Protein AF-A0AAU2HPK7-F1 (afdb_monomer_lite)

Sequence (130 aa):
MTAVTDKDRSPSVDAADPEALPIDVEAISDVVTKALAITLSMPDRQEIDLTATQLRGALNLFVTEELGFDEDPVVRQMYRDAYRLTELNARPTAETPQFVAFEYTRELGRLTRRFVSLYRERHPEGTNDG

Foldseek 3Di:
DDDDDDDDDDPDPDDPPPPPDPPPLVVLVVLLCVLQDDDPDQDDLVVLVVSLVSLLVLLVVLLVDPLPCVNDVVSVVLNVLSCCLNDPVNADDPPRDSVVSSVSSNSSSVSSVVSSVSVCVVVVPPPPPD

Secondary structure (DSSP, 8-state):
-----------------TT-PPP-HHHHHHHHHHHH---SSPPPHHHHHHHHHHHHHHHHHHHHS-S-TTT-HHHHHHHHHHHHHHSGGGS--TTS-HHHHHHHHHHHHHHHHHHHHHHHHHS-------

pLDDT: mean 84.07, std 19.62, range [37.06, 98.69]

Radius of gyration: 20.06 Å; chains: 1; bounding box: 36×58×70 Å

Structure (mmCIF, N/CA/C/O backbone):
data_AF-A0AAU2HPK7-F1
#
_entry.id   AF-A0AAU2HPK7-F1
#
loop_
_atom_site.group_PDB
_atom_site.id
_atom_site.type_symbol
_atom_site.label_atom_id
_atom_site.label_alt_id
_atom_site.label_comp_id
_atom_site.label_asym_id
_atom_site.label_entity_id
_atom_site.label_seq_id
_atom_site.pdbx_PDB_ins_code
_atom_site.Cartn_x
_atom_site.Cartn_y
_atom_site.Cartn_z
_atom_site.occupancy
_atom_site.B_iso_or_equiv
_atom_site.auth_seq_id
_atom_site.auth_comp_id
_atom_site.auth_asym_id
_atom_site.auth_atom_id
_atom_site.pdbx_PDB_model_num
ATOM 1 N N . MET A 1 1 ? -0.461 -36.465 -52.470 1.00 38.59 1 MET A N 1
ATOM 2 C CA . MET A 1 1 ? 1.000 -36.482 -52.262 1.00 38.59 1 MET A CA 1
ATOM 3 C C . MET A 1 1 ? 1.485 -35.056 -52.512 1.00 38.59 1 MET A C 1
ATOM 5 O O . MET A 1 1 ? 1.267 -34.591 -53.622 1.00 38.59 1 MET A O 1
ATOM 9 N N . THR A 1 2 ? 2.043 -34.401 -51.474 1.00 37.06 2 THR A N 1
ATOM 10 C CA . THR A 1 2 ? 2.737 -33.076 -51.469 1.00 37.06 2 THR A CA 1
ATOM 11 C C . THR A 1 2 ? 1.813 -31.841 -51.655 1.00 37.06 2 THR A C 1
ATOM 13 O O . THR A 1 2 ? 0.952 -31.872 -52.518 1.00 37.06 2 THR A O 1
ATOM 16 N N . ALA A 1 3 ? 1.862 -30.731 -50.901 1.00 38.38 3 ALA A N 1
ATOM 17 C CA . ALA A 1 3 ? 2.840 -30.195 -49.951 1.00 38.38 3 ALA A CA 1
ATOM 18 C C . ALA A 1 3 ? 2.176 -29.322 -48.855 1.00 38.38 3 ALA A C 1
ATOM 20 O O . ALA A 1 3 ? 1.045 -28.867 -48.987 1.00 38.38 3 ALA A O 1
ATOM 21 N N . VAL A 1 4 ? 2.960 -29.103 -47.802 1.00 47.44 4 VAL A N 1
ATOM 22 C CA . VAL A 1 4 ? 2.766 -28.301 -46.587 1.00 47.44 4 VAL A CA 1
ATOM 23 C C . VAL A 1 4 ? 2.583 -26.808 -46.895 1.00 47.44 4 VAL A C 1
ATOM 25 O O . VAL A 1 4 ? 3.258 -26.275 -47.774 1.00 47.44 4 VAL A O 1
ATOM 28 N N . THR A 1 5 ? 1.775 -26.092 -46.107 1.00 42.66 5 THR A N 1
ATOM 29 C CA . THR A 1 5 ? 2.105 -24.697 -45.775 1.00 42.66 5 THR A CA 1
ATOM 30 C C . THR A 1 5 ? 1.741 -24.391 -44.328 1.00 42.66 5 THR A C 1
ATOM 32 O O . THR A 1 5 ? 0.582 -24.352 -43.929 1.00 42.66 5 THR A O 1
ATOM 35 N N . ASP A 1 6 ? 2.818 -24.238 -43.574 1.00 46.94 6 ASP A N 1
ATOM 36 C CA . ASP A 1 6 ? 2.968 -23.635 -42.265 1.00 46.94 6 ASP A CA 1
ATOM 37 C C . ASP A 1 6 ? 2.402 -22.206 -42.253 1.00 46.94 6 ASP A C 1
ATOM 39 O O . ASP A 1 6 ? 2.700 -21.429 -43.163 1.00 46.94 6 ASP A O 1
ATOM 43 N N . LYS A 1 7 ? 1.603 -21.863 -41.237 1.00 45.75 7 LYS A N 1
ATOM 44 C CA . LYS A 1 7 ? 1.775 -20.595 -40.522 1.00 45.75 7 LYS A CA 1
ATOM 45 C C . LYS A 1 7 ? 1.043 -20.647 -39.192 1.00 45.75 7 LYS A C 1
ATOM 47 O O . LYS A 1 7 ? -0.096 -20.204 -39.050 1.00 45.75 7 LYS A O 1
ATOM 52 N N . ASP A 1 8 ? 1.762 -21.193 -38.227 1.00 47.19 8 ASP A N 1
ATOM 53 C CA . ASP A 1 8 ? 1.643 -20.805 -36.835 1.00 47.19 8 ASP A CA 1
ATOM 54 C C . ASP A 1 8 ? 1.706 -19.266 -36.748 1.00 47.19 8 ASP A C 1
ATOM 56 O O . ASP A 1 8 ? 2.666 -18.624 -37.188 1.00 47.19 8 ASP A O 1
ATOM 60 N N . ARG A 1 9 ? 0.626 -18.645 -36.276 1.00 41.56 9 ARG A N 1
ATOM 61 C CA . ARG A 1 9 ? 0.640 -17.249 -35.835 1.00 41.56 9 ARG A CA 1
ATOM 62 C C . ARG A 1 9 ? -0.358 -17.101 -34.704 1.00 41.56 9 ARG A C 1
ATOM 64 O O . ARG A 1 9 ? -1.449 -16.561 -34.872 1.00 41.56 9 ARG A O 1
ATOM 71 N N . SER A 1 10 ? 0.056 -17.598 -33.545 1.00 45.06 10 SER A N 1
ATOM 72 C CA . SER A 1 10 ? -0.379 -17.062 -32.258 1.00 45.06 10 SER A CA 1
ATOM 73 C C . SER A 1 10 ? -0.443 -15.526 -32.345 1.00 45.06 10 SER A C 1
ATOM 75 O O . SER A 1 10 ? 0.519 -14.920 -32.835 1.00 45.06 10 SER A O 1
ATOM 77 N N . PRO A 1 11 ? -1.547 -14.865 -31.954 1.00 46.34 11 PRO A N 1
ATOM 78 C CA . PRO A 1 11 ? -1.542 -13.416 -31.849 1.00 46.34 11 PRO A CA 1
ATOM 79 C C . PRO A 1 11 ? -0.555 -13.040 -30.743 1.00 46.34 11 PRO A C 1
ATOM 81 O O . PRO A 1 11 ? -0.729 -13.422 -29.589 1.00 46.34 11 PRO A O 1
ATOM 84 N N . SER A 1 12 ? 0.514 -12.350 -31.137 1.00 43.28 12 SER A N 1
ATOM 85 C CA . SER A 1 12 ? 1.491 -11.733 -30.249 1.00 43.28 12 SER A CA 1
ATOM 86 C C . SER A 1 12 ? 0.756 -10.875 -29.221 1.00 43.28 12 SER A C 1
ATOM 88 O O . SER A 1 12 ? 0.166 -9.853 -29.570 1.00 43.28 12 SER A O 1
ATOM 90 N N . VAL A 1 13 ? 0.763 -11.323 -27.968 1.00 52.62 13 VAL A N 1
ATOM 91 C CA . VAL A 1 13 ? 0.403 -10.511 -26.807 1.00 52.62 13 VAL A CA 1
ATOM 92 C C . VAL A 1 13 ? 1.630 -9.661 -26.514 1.00 52.62 13 VAL A C 1
ATOM 94 O O . VAL A 1 13 ? 2.454 -10.049 -25.705 1.00 52.62 13 VAL A O 1
ATOM 97 N N . ASP A 1 14 ? 1.830 -8.604 -27.297 1.00 50.97 14 ASP A N 1
ATOM 98 C CA . ASP A 1 14 ? 2.914 -7.645 -27.054 1.00 50.97 14 ASP A CA 1
ATOM 99 C C . ASP A 1 14 ? 2.656 -6.340 -27.812 1.00 50.97 14 ASP A C 1
ATOM 101 O O . ASP A 1 14 ? 3.395 -5.898 -28.691 1.00 50.97 14 ASP A O 1
ATOM 105 N N . ALA A 1 15 ? 1.513 -5.739 -27.509 1.00 47.62 15 ALA A N 1
ATOM 106 C CA . ALA A 1 15 ? 1.340 -4.315 -27.708 1.00 47.62 15 ALA A CA 1
ATOM 107 C C . ALA A 1 15 ? 1.055 -3.747 -26.324 1.00 47.62 15 ALA A C 1
ATOM 109 O O . ALA A 1 15 ?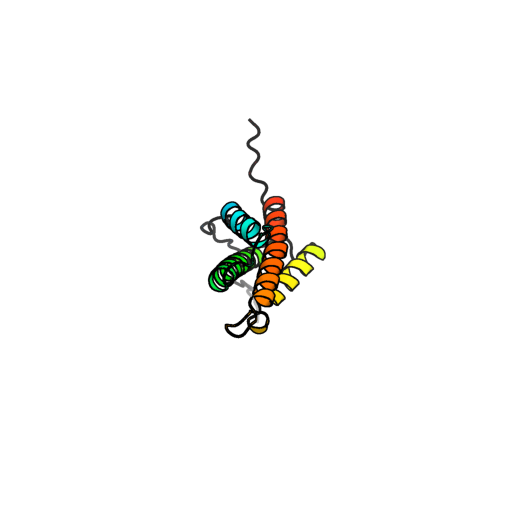 -0.087 -3.778 -25.868 1.00 47.62 15 ALA A O 1
ATOM 110 N N . ALA A 1 16 ? 2.111 -3.294 -25.645 1.00 56.38 16 ALA A N 1
ATOM 111 C CA . ALA A 1 16 ? 1.962 -2.325 -24.572 1.00 56.38 16 ALA A CA 1
ATOM 112 C C . ALA A 1 16 ? 1.040 -1.219 -25.098 1.00 56.38 16 ALA A C 1
ATOM 114 O O . ALA A 1 16 ? 1.312 -0.643 -26.155 1.00 56.38 16 ALA A O 1
ATOM 115 N N . ASP A 1 17 ? -0.091 -1.022 -24.424 1.00 50.69 17 ASP A N 1
ATOM 116 C CA . ASP A 1 17 ? -1.100 -0.049 -24.816 1.00 50.69 17 ASP A CA 1
ATOM 117 C C . ASP A 1 17 ? -0.468 1.351 -24.748 1.00 50.69 17 ASP A C 1
ATOM 119 O O . ASP A 1 17 ? -0.149 1.816 -23.650 1.00 50.69 17 ASP A O 1
ATOM 123 N N . PRO A 1 18 ? -0.240 2.031 -25.887 1.00 47.62 18 PRO A N 1
ATOM 124 C CA . PRO A 1 18 ? 0.403 3.341 -25.900 1.00 47.62 18 PRO A CA 1
ATOM 125 C C . PRO A 1 18 ? -0.463 4.433 -25.246 1.00 47.62 18 PRO A C 1
ATOM 127 O O . PRO A 1 18 ? 0.001 5.565 -25.116 1.00 47.62 18 PRO A O 1
ATOM 130 N N . GLU A 1 19 ? -1.702 4.117 -24.844 1.00 48.88 19 GLU A N 1
ATOM 131 C CA . GLU A 1 19 ? -2.606 5.009 -24.1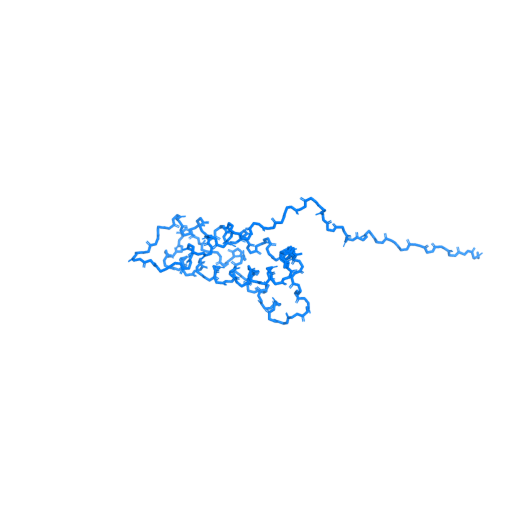11 1.00 48.88 19 GLU A CA 1
ATOM 132 C C . GLU A 1 19 ? -2.641 4.758 -22.593 1.00 48.88 19 GLU A C 1
ATOM 134 O O . GLU A 1 19 ? -3.313 5.504 -21.872 1.00 48.88 19 GLU A O 1
ATOM 139 N N . ALA A 1 20 ? -1.916 3.760 -22.070 1.00 60.50 20 ALA A N 1
ATOM 140 C CA . ALA A 1 20 ? -1.805 3.566 -20.628 1.00 60.50 20 ALA A CA 1
ATOM 141 C C . ALA A 1 20 ? -1.066 4.763 -20.009 1.00 60.50 20 ALA A C 1
ATOM 143 O O . ALA A 1 20 ? 0.141 4.941 -20.182 1.00 60.50 20 ALA A O 1
ATOM 144 N N . LEU A 1 21 ? -1.813 5.625 -19.311 1.00 64.88 21 LEU A N 1
ATOM 145 C CA . LEU A 1 21 ? -1.232 6.752 -18.589 1.00 64.88 21 LEU A CA 1
ATOM 146 C C . LEU A 1 21 ? -0.192 6.227 -17.589 1.00 64.88 21 LEU A C 1
ATOM 148 O O . LEU A 1 21 ? -0.477 5.251 -16.889 1.00 64.88 21 LEU A O 1
ATOM 152 N N . PRO A 1 22 ? 0.983 6.875 -17.487 1.00 80.94 22 PRO A N 1
ATOM 153 C CA . PRO A 1 22 ? 2.000 6.462 -16.535 1.00 80.94 22 PRO A CA 1
ATOM 154 C C . PRO A 1 22 ? 1.429 6.491 -15.117 1.00 80.94 22 PRO A C 1
ATOM 156 O O . PRO A 1 22 ? 0.622 7.361 -14.773 1.00 80.94 22 PRO A O 1
ATOM 159 N N . ILE A 1 23 ? 1.861 5.540 -14.288 1.00 88.81 23 ILE A N 1
ATOM 160 C CA . ILE A 1 23 ? 1.468 5.476 -12.881 1.00 88.81 23 ILE A CA 1
ATOM 161 C C . ILE A 1 23 ? 1.808 6.813 -12.202 1.00 88.81 23 ILE A C 1
ATOM 163 O O . ILE A 1 23 ? 2.946 7.277 -12.270 1.00 88.81 23 ILE A O 1
ATOM 167 N N . ASP A 1 24 ? 0.836 7.417 -11.513 1.00 93.94 24 ASP A N 1
ATOM 168 C CA . ASP A 1 24 ? 1.041 8.645 -10.734 1.00 93.94 24 ASP A CA 1
ATOM 169 C C . ASP A 1 24 ? 1.825 8.339 -9.446 1.00 93.94 24 ASP A C 1
ATOM 171 O O . ASP A 1 24 ? 1.274 8.073 -8.371 1.00 93.94 24 ASP A O 1
ATOM 175 N N . VAL A 1 25 ? 3.151 8.316 -9.581 1.00 94.06 25 VAL A N 1
ATOM 176 C CA . VAL A 1 25 ? 4.080 7.963 -8.502 1.00 94.06 25 VAL A CA 1
ATOM 177 C C . VAL A 1 25 ? 4.059 8.989 -7.368 1.00 94.06 25 VAL A C 1
ATOM 179 O O . VAL A 1 25 ? 4.269 8.607 -6.213 1.00 94.06 25 VAL A O 1
ATOM 182 N N . GLU A 1 26 ? 3.790 10.264 -7.655 1.00 94.75 26 GLU A N 1
ATOM 183 C CA . GLU A 1 26 ? 3.729 11.315 -6.634 1.00 94.75 26 GLU A CA 1
ATOM 184 C C . GLU A 1 26 ? 2.492 11.139 -5.753 1.00 94.75 26 GLU A C 1
ATOM 186 O O . GLU A 1 26 ? 2.624 11.035 -4.531 1.00 94.75 26 GLU A O 1
ATOM 191 N N . ALA A 1 27 ? 1.310 10.951 -6.348 1.00 96.31 27 ALA A N 1
ATOM 192 C CA . ALA A 1 27 ? 0.097 10.683 -5.579 1.00 96.31 27 ALA A CA 1
ATOM 193 C C . ALA A 1 27 ? 0.220 9.402 -4.734 1.00 96.31 27 ALA A C 1
ATOM 195 O O . ALA A 1 27 ? -0.204 9.359 -3.575 1.00 96.31 27 ALA A O 1
ATOM 196 N N . ILE A 1 28 ? 0.843 8.349 -5.274 1.00 97.88 28 ILE A N 1
ATOM 197 C CA . ILE A 1 28 ? 1.113 7.121 -4.513 1.00 97.88 28 ILE A CA 1
ATOM 198 C C . ILE A 1 28 ? 2.105 7.387 -3.370 1.00 97.88 28 ILE A C 1
ATOM 200 O O . ILE A 1 28 ? 1.919 6.877 -2.261 1.00 97.88 28 ILE A O 1
ATOM 204 N N . SER A 1 29 ? 3.143 8.191 -3.610 1.00 97.88 29 SER A N 1
ATOM 205 C CA . SER A 1 29 ? 4.138 8.565 -2.597 1.00 97.88 29 SER A CA 1
ATOM 206 C C . SER A 1 29 ? 3.517 9.347 -1.438 1.00 97.88 29 SER A C 1
ATOM 208 O O . SER A 1 29 ? 3.892 9.120 -0.281 1.00 97.88 29 SER A O 1
ATOM 210 N N . ASP A 1 30 ? 2.522 10.190 -1.706 1.00 98.38 30 ASP A N 1
ATOM 211 C CA . ASP A 1 30 ? 1.758 10.896 -0.674 1.00 98.38 30 ASP A CA 1
ATOM 212 C C . ASP A 1 30 ? 0.967 9.926 0.213 1.00 98.38 30 ASP A C 1
ATOM 214 O O . ASP A 1 30 ? 1.028 10.002 1.446 1.00 98.38 30 ASP A O 1
ATOM 218 N N . VAL A 1 31 ? 0.285 8.944 -0.388 1.00 98.31 31 VAL A N 1
ATOM 219 C CA . VAL A 1 31 ? -0.442 7.903 0.360 1.00 98.31 31 VAL A CA 1
ATOM 220 C C . VAL A 1 31 ? 0.522 7.052 1.196 1.00 98.31 31 VAL A C 1
ATOM 222 O O . VAL A 1 31 ? 0.238 6.751 2.359 1.00 98.31 31 VAL A O 1
ATOM 225 N N . VAL A 1 32 ? 1.688 6.694 0.648 1.00 98.62 32 VAL A N 1
ATOM 226 C CA . VAL A 1 32 ? 2.751 5.985 1.383 1.00 98.62 32 VAL A CA 1
ATOM 227 C C . VAL A 1 32 ? 3.241 6.813 2.570 1.00 98.62 32 VAL A C 1
ATOM 229 O O . VAL A 1 32 ? 3.377 6.283 3.676 1.00 98.62 32 VAL A O 1
ATOM 232 N N . THR A 1 33 ? 3.481 8.108 2.368 1.00 98.25 33 THR A N 1
ATOM 233 C CA . THR A 1 33 ? 3.923 9.026 3.426 1.00 98.25 33 THR A CA 1
ATOM 234 C C . THR A 1 33 ? 2.888 9.097 4.540 1.00 98.25 33 THR A C 1
ATOM 236 O O . THR A 1 33 ? 3.237 8.938 5.711 1.00 98.25 33 THR A O 1
ATOM 239 N N . LYS A 1 34 ? 1.608 9.225 4.182 1.00 96.94 34 LYS A N 1
ATOM 240 C CA . LYS A 1 34 ? 0.492 9.191 5.129 1.00 96.94 34 LYS A CA 1
ATOM 241 C C . LYS A 1 34 ? 0.450 7.883 5.925 1.00 96.94 34 LYS A C 1
ATOM 243 O O . LYS A 1 34 ? 0.363 7.917 7.150 1.00 96.94 34 LYS A O 1
ATOM 248 N N . ALA A 1 35 ? 0.552 6.735 5.259 1.00 97.75 35 ALA A N 1
ATOM 249 C CA . ALA A 1 35 ? 0.495 5.426 5.910 1.00 97.75 35 ALA A CA 1
ATOM 250 C C . ALA A 1 35 ? 1.660 5.184 6.883 1.00 97.75 35 ALA A C 1
ATOM 252 O O . ALA A 1 35 ? 1.496 4.513 7.904 1.00 97.75 35 ALA A O 1
ATOM 253 N N . LEU A 1 36 ? 2.846 5.712 6.568 1.00 98.19 36 LEU A N 1
ATOM 254 C CA . LEU A 1 36 ? 4.068 5.487 7.341 1.00 98.19 36 LEU A CA 1
ATOM 255 C C . LEU A 1 36 ? 4.367 6.577 8.370 1.00 98.19 36 LEU A C 1
ATOM 257 O O . LEU A 1 36 ? 5.249 6.360 9.210 1.00 98.19 36 LEU A O 1
ATOM 261 N N . ALA A 1 37 ? 3.622 7.684 8.352 1.00 96.19 37 ALA A N 1
ATOM 262 C CA . ALA A 1 37 ? 3.764 8.787 9.289 1.00 96.19 37 ALA A CA 1
ATOM 263 C C . ALA A 1 37 ? 3.786 8.302 10.748 1.00 96.19 37 ALA A C 1
ATOM 265 O O . ALA A 1 37 ? 3.132 7.321 11.124 1.00 96.19 37 ALA A O 1
ATOM 266 N N . ILE A 1 38 ? 4.576 8.993 11.568 1.00 93.31 38 ILE A N 1
ATOM 267 C CA . ILE A 1 38 ? 4.538 8.845 13.022 1.00 93.31 38 ILE A CA 1
ATOM 268 C C . ILE A 1 38 ? 3.348 9.669 13.506 1.00 93.31 38 ILE A C 1
ATOM 270 O O . ILE A 1 38 ? 3.297 10.874 13.267 1.00 93.31 38 ILE A O 1
ATOM 274 N N . THR A 1 39 ? 2.394 9.026 14.174 1.00 89.19 39 THR A N 1
ATOM 275 C CA . THR A 1 39 ? 1.182 9.680 14.671 1.00 89.19 39 THR A CA 1
ATOM 276 C C . THR A 1 39 ? 1.183 9.728 16.199 1.00 89.19 39 THR A C 1
ATOM 278 O O . THR A 1 39 ? 1.685 8.822 16.862 1.00 89.19 39 THR A O 1
ATOM 281 N N . LEU A 1 40 ? 0.634 10.805 16.769 1.00 90.50 40 LEU A N 1
ATOM 282 C CA . LEU A 1 40 ? 0.479 10.961 18.225 1.00 90.50 40 LEU A CA 1
ATOM 283 C C . LEU A 1 40 ? -0.705 10.149 18.775 1.00 90.50 40 LEU A C 1
ATOM 285 O O . LEU A 1 40 ? -0.731 9.805 19.954 1.00 90.50 40 LEU A O 1
ATOM 289 N N . SER A 1 41 ? -1.673 9.836 17.915 1.00 92.50 41 SER A N 1
ATOM 290 C CA . SER A 1 41 ? -2.830 8.987 18.191 1.00 92.50 41 SER A CA 1
ATOM 291 C C . SER A 1 41 ? -3.080 8.034 17.021 1.00 92.50 41 SER A C 1
ATOM 293 O O . SER A 1 41 ? -2.605 8.257 15.904 1.00 92.50 41 SER A O 1
ATOM 295 N N . MET A 1 42 ? -3.807 6.945 17.274 1.00 92.75 42 MET A N 1
ATOM 296 C CA . MET A 1 42 ? -4.201 6.012 16.219 1.00 92.75 42 MET A CA 1
ATOM 297 C C . MET A 1 42 ? -5.226 6.680 15.287 1.00 92.75 42 MET A C 1
ATOM 299 O O . MET A 1 42 ? -6.186 7.252 15.807 1.00 92.75 42 MET A O 1
ATOM 303 N N . PRO A 1 43 ? -5.054 6.611 13.953 1.00 95.38 43 PRO A N 1
ATOM 304 C CA . PRO A 1 43 ? -6.052 7.108 13.007 1.00 95.38 43 PRO A CA 1
ATOM 305 C C . PRO A 1 43 ? -7.366 6.336 13.119 1.00 95.38 43 PRO A C 1
ATOM 307 O O . PRO A 1 43 ? -7.357 5.163 13.501 1.00 95.38 43 PRO A O 1
ATOM 310 N N . ASP A 1 44 ? -8.477 6.956 12.731 1.00 96.38 44 ASP A N 1
ATOM 311 C CA . ASP A 1 44 ? -9.795 6.320 12.763 1.00 96.38 44 ASP A CA 1
ATOM 312 C C . ASP A 1 44 ? -9.876 5.118 11.815 1.00 96.38 44 ASP A C 1
ATOM 314 O O . ASP A 1 44 ? -9.227 5.070 10.765 1.00 96.38 44 ASP A O 1
ATOM 318 N N . ARG A 1 45 ? -10.733 4.142 12.147 1.00 96.69 45 ARG A N 1
ATOM 319 C CA . ARG A 1 45 ? -10.873 2.908 11.355 1.00 96.69 45 ARG A CA 1
ATOM 320 C C . ARG A 1 45 ? -11.172 3.184 9.876 1.00 96.69 45 ARG A C 1
ATOM 322 O O . ARG A 1 45 ? -10.576 2.537 9.018 1.00 96.69 45 ARG A O 1
ATOM 329 N N . GLN A 1 46 ? -12.027 4.169 9.595 1.00 97.00 46 GLN A N 1
ATOM 330 C CA . GLN A 1 46 ? -12.394 4.574 8.236 1.00 97.00 46 GLN A CA 1
ATOM 331 C C . GLN A 1 46 ? -11.197 5.121 7.444 1.00 97.00 46 GLN A C 1
ATOM 333 O O . GLN A 1 46 ? -11.035 4.805 6.267 1.00 97.00 46 GLN A O 1
ATOM 338 N N . GLU A 1 47 ? -10.339 5.917 8.084 1.00 97.38 47 GLU A N 1
ATOM 339 C CA . GLU A 1 47 ? -9.141 6.467 7.451 1.00 97.38 47 GLU A CA 1
ATOM 340 C C . GLU A 1 47 ? -8.113 5.371 7.147 1.00 97.38 47 GLU A C 1
ATOM 342 O O . GLU A 1 47 ? -7.508 5.362 6.069 1.00 97.38 47 GLU A O 1
ATOM 347 N N . ILE A 1 48 ? -7.956 4.419 8.071 1.00 97.81 48 ILE A N 1
ATOM 348 C CA . ILE A 1 48 ? -7.111 3.236 7.884 1.00 97.81 48 ILE A CA 1
ATOM 349 C C . ILE A 1 48 ? -7.588 2.441 6.661 1.00 97.81 48 ILE A C 1
ATOM 351 O O . ILE A 1 48 ? -6.787 2.132 5.783 1.00 97.81 48 ILE A O 1
ATOM 355 N N . ASP A 1 49 ? -8.890 2.158 6.555 1.00 97.25 49 ASP A N 1
ATOM 356 C CA . ASP A 1 49 ? -9.452 1.370 5.448 1.00 97.25 49 ASP A CA 1
ATOM 357 C C . ASP A 1 49 ? -9.359 2.058 4.088 1.00 97.25 49 ASP A C 1
ATOM 359 O O . ASP A 1 49 ? -9.089 1.404 3.070 1.00 97.25 49 ASP A O 1
ATOM 363 N N . LEU A 1 50 ? -9.547 3.379 4.063 1.00 97.69 50 LEU A N 1
ATOM 364 C CA . LEU A 1 50 ? -9.360 4.173 2.856 1.00 97.69 50 LEU A CA 1
ATOM 365 C C . LEU A 1 50 ? -7.901 4.112 2.391 1.00 97.69 50 LEU A C 1
ATOM 367 O O . LEU A 1 50 ? -7.638 3.775 1.236 1.00 97.69 50 LEU A O 1
ATOM 371 N N . THR A 1 51 ? -6.960 4.353 3.307 1.00 98.12 51 THR A N 1
ATOM 372 C CA . THR A 1 51 ? -5.518 4.321 3.019 1.00 98.12 51 THR A CA 1
ATOM 373 C C . THR A 1 51 ? -5.083 2.926 2.557 1.00 98.12 51 THR A C 1
ATOM 375 O O . THR A 1 51 ? -4.382 2.790 1.555 1.00 98.12 51 THR A O 1
ATOM 378 N N . ALA A 1 52 ? -5.559 1.864 3.216 1.00 97.75 52 ALA A N 1
ATOM 379 C CA . ALA A 1 52 ? -5.298 0.485 2.808 1.00 97.75 52 ALA A CA 1
ATOM 380 C C . ALA A 1 52 ? -5.819 0.198 1.393 1.00 97.75 52 ALA A C 1
ATOM 382 O O . ALA A 1 52 ? -5.159 -0.477 0.607 1.00 97.75 52 ALA A O 1
ATOM 383 N N . THR A 1 53 ? -7.000 0.711 1.047 1.00 97.12 53 THR A N 1
ATOM 384 C CA . THR A 1 53 ? -7.585 0.528 -0.288 1.00 97.12 53 THR A CA 1
ATOM 385 C C . THR A 1 53 ? -6.784 1.232 -1.371 1.00 97.12 53 THR A C 1
ATOM 387 O O . THR A 1 53 ? -6.527 0.619 -2.407 1.00 97.12 53 THR A O 1
ATOM 390 N N . GLN A 1 54 ? -6.325 2.455 -1.111 1.00 98.06 54 GLN A N 1
ATOM 391 C CA . GLN A 1 54 ? -5.447 3.189 -2.022 1.00 98.06 54 GLN A CA 1
ATOM 392 C C . GLN A 1 54 ? -4.122 2.446 -2.245 1.00 98.06 54 GLN A C 1
ATOM 394 O O . GLN A 1 54 ? -3.730 2.226 -3.387 1.00 98.06 54 GLN A O 1
ATOM 399 N N . LEU A 1 55 ? -3.477 1.971 -1.174 1.00 98.31 55 LEU A N 1
ATOM 400 C CA . LEU A 1 55 ? -2.211 1.235 -1.272 1.00 98.31 55 LEU A CA 1
ATOM 401 C C . LEU A 1 55 ? -2.352 -0.113 -1.988 1.00 98.31 55 LEU A C 1
ATOM 403 O O . LEU A 1 55 ? -1.500 -0.462 -2.797 1.00 98.31 55 LEU A O 1
ATOM 407 N N . ARG A 1 56 ? -3.429 -0.873 -1.744 1.00 97.12 56 ARG A N 1
ATOM 408 C CA . ARG A 1 56 ? -3.690 -2.107 -2.509 1.00 97.12 56 ARG A CA 1
ATOM 409 C C . ARG A 1 56 ? -3.905 -1.814 -3.992 1.00 97.12 56 ARG A C 1
ATOM 411 O O . ARG A 1 56 ? -3.440 -2.581 -4.824 1.00 97.12 56 ARG A O 1
ATOM 418 N N . GLY A 1 57 ? -4.616 -0.730 -4.311 1.00 95.75 57 GLY A N 1
ATOM 419 C CA . GLY A 1 57 ? -4.780 -0.266 -5.688 1.00 95.75 57 GLY A CA 1
ATOM 420 C C . GLY A 1 57 ? -3.429 0.029 -6.338 1.00 95.75 57 GLY A C 1
ATOM 421 O O . GLY A 1 57 ? -3.142 -0.512 -7.399 1.00 95.75 57 GLY A O 1
ATOM 422 N N . ALA A 1 58 ? -2.570 0.787 -5.654 1.00 96.38 58 ALA A N 1
ATOM 423 C CA . ALA A 1 58 ? -1.217 1.091 -6.114 1.00 96.38 58 ALA A CA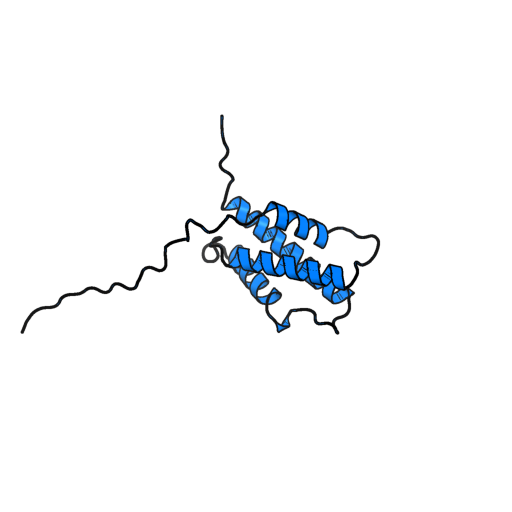 1
ATOM 42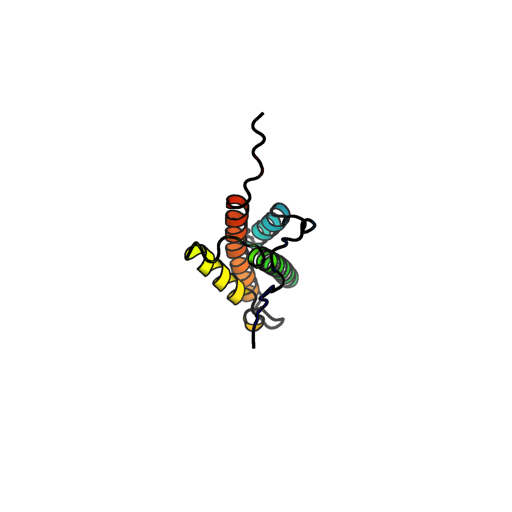4 C C . ALA A 1 58 ? -0.359 -0.169 -6.319 1.00 96.38 58 ALA A C 1
ATOM 426 O O . ALA A 1 58 ? 0.287 -0.306 -7.352 1.00 96.38 58 ALA A O 1
ATOM 427 N N . LEU A 1 59 ? -0.380 -1.121 -5.378 1.00 95.81 59 LEU A N 1
ATOM 428 C CA . LEU A 1 59 ? 0.327 -2.396 -5.543 1.00 95.81 59 LEU A CA 1
ATOM 429 C C . LEU A 1 59 ? -0.182 -3.182 -6.749 1.00 95.81 59 LEU A C 1
ATOM 431 O O . LEU A 1 59 ? 0.632 -3.724 -7.485 1.00 95.81 59 LEU A O 1
ATOM 435 N N . ASN A 1 60 ? -1.499 -3.223 -6.967 1.00 93.62 60 ASN A N 1
ATOM 436 C CA . ASN A 1 60 ? -2.074 -3.889 -8.133 1.00 93.62 60 ASN A CA 1
ATOM 437 C C . ASN A 1 60 ? -1.612 -3.248 -9.448 1.00 93.62 60 ASN A C 1
ATOM 439 O O . ASN A 1 60 ? -1.370 -3.982 -10.395 1.00 93.62 60 ASN A O 1
ATOM 443 N N . LEU A 1 61 ? -1.454 -1.920 -9.492 1.00 93.62 61 LEU A N 1
ATOM 444 C CA . LEU A 1 61 ? -0.879 -1.232 -10.652 1.00 93.62 61 LEU A CA 1
ATOM 445 C C . LEU A 1 61 ? 0.595 -1.611 -10.845 1.00 93.62 61 LEU A C 1
ATOM 447 O O . LEU A 1 61 ? 0.995 -1.994 -11.933 1.00 93.62 61 LEU A O 1
ATOM 451 N N . PHE A 1 62 ? 1.411 -1.596 -9.788 1.00 93.56 62 PHE A N 1
ATOM 452 C CA . PHE A 1 62 ? 2.828 -1.949 -9.929 1.00 93.56 62 PHE A CA 1
ATOM 453 C C . PHE A 1 62 ? 3.071 -3.404 -10.336 1.00 93.56 62 PHE A C 1
ATOM 455 O O . PHE A 1 62 ? 4.020 -3.673 -11.061 1.00 93.56 62 PHE A O 1
ATOM 462 N N . VAL A 1 63 ? 2.252 -4.357 -9.880 1.00 91.50 63 VAL A N 1
ATOM 463 C CA . VAL A 1 63 ? 2.431 -5.767 -10.277 1.00 91.50 63 VAL A CA 1
ATOM 464 C C . VAL A 1 63 ? 1.956 -6.053 -11.701 1.00 91.50 63 VAL A C 1
ATOM 466 O O . VAL A 1 63 ? 2.260 -7.128 -12.213 1.00 91.50 63 VAL A O 1
ATOM 469 N N . THR A 1 64 ? 1.211 -5.137 -12.331 1.00 89.62 64 THR A N 1
ATOM 470 C CA . THR A 1 64 ? 0.913 -5.213 -13.769 1.00 89.62 64 THR A CA 1
ATOM 471 C C . THR A 1 64 ? 2.021 -4.617 -14.630 1.00 89.62 64 THR A C 1
ATOM 473 O O . THR A 1 64 ? 2.063 -4.910 -15.818 1.00 89.62 64 THR A O 1
ATOM 476 N N . GLU A 1 65 ? 2.933 -3.840 -14.041 1.00 87.25 65 GLU A N 1
ATOM 477 C CA . GLU A 1 65 ? 4.126 -3.347 -14.727 1.00 87.25 65 GLU A CA 1
ATOM 478 C C . GLU A 1 65 ? 5.188 -4.448 -14.862 1.00 87.25 65 GLU A C 1
ATOM 480 O O . GLU A 1 65 ? 5.392 -5.272 -13.960 1.00 87.25 65 GLU A O 1
ATOM 485 N N . GLU A 1 66 ? 5.937 -4.425 -15.964 1.00 81.00 66 GLU A N 1
ATOM 486 C CA . GLU A 1 66 ? 7.062 -5.330 -16.215 1.00 81.00 66 GLU A CA 1
ATOM 487 C C . GLU A 1 66 ? 8.345 -4.845 -15.516 1.00 81.00 66 GLU A C 1
ATOM 489 O O . GLU A 1 66 ? 9.330 -4.458 -16.139 1.00 81.00 66 GLU A O 1
ATOM 494 N N . LEU A 1 67 ? 8.371 -4.867 -14.179 1.00 83.75 67 LEU A N 1
ATOM 495 C CA . LEU A 1 67 ? 9.492 -4.327 -13.389 1.00 83.75 67 LEU A CA 1
ATOM 496 C C . LEU A 1 67 ? 10.657 -5.314 -13.180 1.00 83.75 67 LEU A C 1
ATOM 498 O O . LEU A 1 67 ? 11.411 -5.191 -12.213 1.00 83.75 67 LEU A O 1
ATOM 502 N N . GLY A 1 68 ? 10.819 -6.300 -14.066 1.00 81.94 68 GLY A N 1
ATOM 503 C CA . GLY A 1 68 ? 11.921 -7.271 -14.000 1.00 81.94 68 GLY A CA 1
ATOM 504 C C . GLY A 1 68 ? 11.703 -8.424 -13.008 1.00 81.94 68 GLY A C 1
ATOM 505 O O . GLY A 1 68 ? 12.656 -8.903 -12.391 1.00 81.94 68 GLY A O 1
ATOM 506 N N . PHE A 1 69 ? 10.458 -8.891 -12.849 1.00 80.31 69 PHE A N 1
ATOM 507 C CA . PHE A 1 69 ? 10.095 -10.028 -11.983 1.00 80.31 69 PHE A CA 1
ATOM 508 C C . PHE A 1 69 ? 10.944 -11.294 -12.219 1.00 80.31 69 PHE A C 1
ATOM 510 O O . PHE A 1 69 ? 11.321 -11.993 -11.268 1.00 80.31 69 PHE A O 1
ATOM 517 N N . ASP A 1 70 ? 11.259 -11.595 -13.479 1.00 82.75 70 ASP A N 1
ATOM 518 C CA . ASP A 1 70 ? 12.026 -12.788 -13.841 1.00 82.75 70 ASP A CA 1
ATOM 519 C C . ASP A 1 70 ? 13.543 -12.606 -13.696 1.00 82.75 70 ASP A C 1
ATOM 521 O O . ASP A 1 70 ? 14.264 -13.598 -13.563 1.00 82.75 70 ASP A O 1
ATOM 525 N N . GLU A 1 71 ? 14.017 -11.361 -13.624 1.00 87.62 71 GLU A N 1
ATOM 526 C CA . GLU A 1 71 ? 15.436 -10.991 -13.667 1.00 87.62 71 GLU A CA 1
ATOM 527 C C . GLU A 1 71 ? 16.094 -10.988 -12.283 1.00 87.62 71 GLU A C 1
ATOM 529 O O . GLU A 1 71 ? 17.227 -11.446 -12.133 1.00 87.62 71 GLU A O 1
ATOM 534 N N . ASP A 1 72 ? 15.385 -10.489 -11.265 1.00 91.12 72 ASP A N 1
ATOM 535 C CA . ASP A 1 72 ? 15.934 -10.277 -9.925 1.00 91.12 72 ASP A CA 1
ATOM 536 C C . ASP A 1 72 ? 15.135 -11.062 -8.863 1.00 91.12 72 ASP A C 1
ATOM 538 O O . ASP A 1 72 ? 13.933 -10.829 -8.680 1.00 91.12 72 ASP A O 1
ATO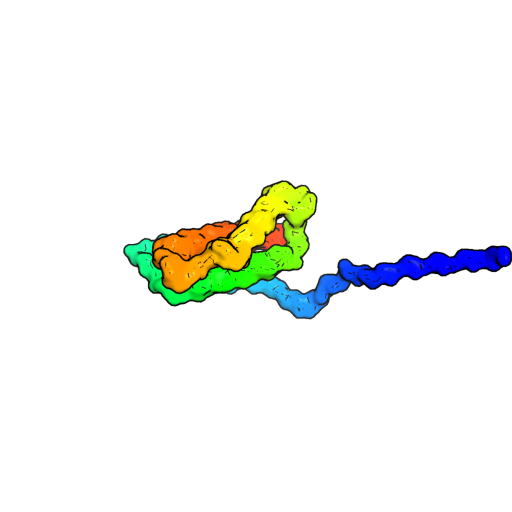M 542 N N . PRO A 1 73 ? 15.765 -11.989 -8.110 1.00 92.62 73 PRO A N 1
ATOM 543 C CA . PRO A 1 73 ? 15.086 -12.733 -7.050 1.00 92.62 73 PRO A CA 1
ATOM 544 C C . PRO A 1 73 ? 14.516 -11.842 -5.933 1.00 92.62 73 PRO A C 1
ATOM 546 O O . PRO A 1 73 ? 13.532 -12.233 -5.300 1.00 92.62 73 PRO A O 1
ATOM 549 N N . VAL A 1 74 ? 15.091 -10.662 -5.684 1.00 93.44 74 VAL A N 1
ATOM 550 C CA . VAL A 1 74 ? 14.571 -9.681 -4.721 1.00 93.44 74 VAL A CA 1
ATOM 551 C C . VAL A 1 74 ? 13.267 -9.078 -5.235 1.00 93.44 74 VAL A C 1
ATOM 553 O O . VAL A 1 74 ? 12.278 -9.052 -4.499 1.00 93.44 74 VAL A O 1
ATOM 556 N N . VAL A 1 75 ? 13.227 -8.674 -6.508 1.00 93.94 75 VAL A N 1
ATOM 557 C CA . VAL A 1 75 ? 12.002 -8.183 -7.159 1.00 93.94 75 VAL A CA 1
ATOM 558 C C . VAL A 1 75 ? 10.942 -9.282 -7.172 1.00 93.94 75 VAL A C 1
ATOM 560 O O . VAL A 1 75 ? 9.802 -9.055 -6.769 1.00 93.94 75 VAL A O 1
ATOM 563 N N . ARG A 1 76 ? 11.318 -10.520 -7.499 1.00 94.38 76 ARG A N 1
ATOM 564 C CA . ARG A 1 76 ? 10.412 -11.673 -7.442 1.00 94.38 76 ARG A CA 1
ATOM 565 C C . ARG A 1 76 ? 9.777 -11.861 -6.063 1.00 94.38 76 ARG A C 1
ATOM 567 O O . ARG A 1 76 ? 8.590 -12.178 -5.964 1.00 94.38 76 ARG A O 1
ATOM 574 N N . GLN A 1 77 ? 10.551 -11.671 -4.994 1.00 95.25 77 GLN A N 1
ATOM 575 C CA . GLN A 1 77 ? 10.025 -11.733 -3.632 1.00 95.25 77 GLN A CA 1
ATOM 576 C C . GLN A 1 77 ? 9.047 -10.585 -3.348 1.00 95.25 77 GLN A C 1
ATOM 578 O O . GLN A 1 77 ? 8.004 -10.829 -2.748 1.00 95.25 77 GLN A O 1
ATOM 583 N N . MET A 1 78 ? 9.317 -9.372 -3.838 1.00 96.06 78 MET A N 1
ATOM 584 C CA . MET A 1 78 ? 8.391 -8.240 -3.704 1.00 96.06 78 MET A CA 1
ATOM 585 C C . MET A 1 78 ? 7.029 -8.518 -4.352 1.00 96.06 78 MET A C 1
ATOM 587 O O . MET A 1 78 ? 6.001 -8.229 -3.743 1.00 96.06 78 MET A O 1
ATOM 591 N N . TYR A 1 79 ? 6.997 -9.124 -5.543 1.00 94.75 79 TYR A N 1
ATOM 592 C CA . TYR A 1 79 ? 5.740 -9.516 -6.200 1.00 94.75 79 TYR A CA 1
ATOM 593 C C . TYR A 1 79 ? 4.986 -10.579 -5.394 1.00 94.75 79 TYR A C 1
ATOM 595 O O . TYR A 1 79 ? 3.777 -10.469 -5.200 1.00 94.75 79 TYR A O 1
ATOM 603 N N . ARG A 1 80 ? 5.686 -11.584 -4.852 1.00 94.62 80 ARG A N 1
ATOM 604 C CA . ARG A 1 80 ? 5.067 -12.592 -3.970 1.00 94.62 80 ARG A CA 1
ATOM 605 C C . ARG A 1 80 ? 4.460 -11.964 -2.720 1.00 94.62 80 ARG A C 1
ATOM 607 O O . ARG A 1 80 ? 3.344 -12.317 -2.342 1.00 94.62 80 ARG A O 1
ATOM 614 N N . ASP A 1 81 ? 5.168 -11.023 -2.105 1.00 95.50 81 ASP A N 1
ATOM 615 C CA . ASP A 1 81 ? 4.668 -10.287 -0.946 1.00 95.50 81 ASP A CA 1
ATOM 616 C C . ASP A 1 81 ? 3.442 -9.435 -1.315 1.00 95.50 81 ASP A C 1
ATOM 618 O O . ASP A 1 81 ? 2.485 -9.376 -0.541 1.00 95.50 81 ASP A O 1
ATOM 622 N N . ALA A 1 82 ? 3.425 -8.839 -2.514 1.00 95.00 82 ALA A N 1
ATOM 623 C CA . ALA A 1 82 ? 2.291 -8.067 -3.018 1.00 95.00 82 ALA A CA 1
ATOM 624 C C . ALA A 1 82 ? 1.056 -8.949 -3.241 1.00 95.00 82 ALA A C 1
ATOM 626 O O . ALA A 1 82 ? -0.037 -8.588 -2.797 1.00 95.00 82 ALA A O 1
ATOM 627 N N . TYR A 1 83 ? 1.214 -10.129 -3.848 1.00 93.06 83 TYR A N 1
ATOM 628 C CA . TYR A 1 83 ? 0.113 -11.083 -4.003 1.00 93.06 83 TYR A CA 1
ATOM 629 C C . TYR A 1 83 ? -0.429 -11.528 -2.644 1.00 93.06 83 TYR A C 1
ATOM 631 O O . TYR A 1 83 ? -1.628 -11.407 -2.396 1.00 93.06 83 TYR A O 1
ATOM 639 N N . ARG A 1 84 ? 0.452 -11.916 -1.712 1.00 93.81 84 ARG A N 1
ATOM 640 C CA . ARG A 1 84 ? 0.057 -12.314 -0.351 1.00 93.81 84 ARG A CA 1
ATOM 641 C C . ARG A 1 84 ? -0.737 -11.220 0.366 1.00 93.81 84 ARG A C 1
ATOM 643 O O . ARG A 1 84 ? -1.713 -11.520 1.041 1.00 93.81 84 ARG A O 1
ATOM 650 N N . LEU A 1 85 ? -0.322 -9.958 0.255 1.00 93.19 85 LEU A N 1
ATOM 651 C CA . LEU A 1 85 ? -0.979 -8.847 0.951 1.00 93.19 85 LEU A CA 1
ATOM 652 C C . LEU A 1 85 ? -2.278 -8.388 0.286 1.00 93.19 85 LEU A C 1
ATOM 654 O O . LEU A 1 85 ? -3.138 -7.825 0.965 1.00 93.19 85 LEU A O 1
ATOM 658 N N . THR A 1 86 ? -2.439 -8.602 -1.018 1.00 91.38 86 THR A N 1
ATOM 659 C CA . THR A 1 86 ? -3.645 -8.202 -1.758 1.00 91.38 86 THR A CA 1
ATOM 660 C C . THR A 1 86 ? -4.698 -9.309 -1.837 1.00 91.38 86 THR A C 1
ATOM 662 O O . THR A 1 86 ? -5.866 -9.004 -2.121 1.00 91.38 86 THR A O 1
ATOM 665 N N . GLU A 1 87 ? -4.341 -10.556 -1.513 1.00 90.50 87 GLU A N 1
ATOM 666 C CA . GLU A 1 87 ? -5.267 -11.681 -1.365 1.00 90.50 87 GLU A CA 1
ATOM 667 C C . GLU A 1 87 ? -6.453 -11.343 -0.455 1.00 90.50 87 GLU A C 1
ATOM 669 O O . GLU A 1 87 ? -6.317 -10.678 0.571 1.00 90.50 87 GLU A O 1
ATOM 674 N N . LEU A 1 88 ? -7.645 -11.829 -0.819 1.00 82.00 88 LEU A N 1
ATOM 675 C CA . LEU A 1 88 ? -8.884 -11.534 -0.089 1.00 82.00 88 LEU A CA 1
ATOM 676 C C . LEU A 1 88 ? -8.810 -11.939 1.387 1.00 82.00 88 LEU A C 1
ATOM 678 O O . LEU A 1 88 ? -9.266 -11.188 2.243 1.00 82.00 88 LEU A O 1
ATOM 682 N N . ASN A 1 89 ? -8.191 -13.083 1.678 1.00 85.00 89 ASN A N 1
ATOM 683 C CA . ASN A 1 89 ? -8.094 -13.625 3.034 1.00 85.00 89 ASN A CA 1
ATOM 684 C C . ASN A 1 89 ? -7.094 -12.870 3.919 1.00 85.00 89 ASN A C 1
ATOM 686 O O . ASN A 1 89 ? -7.160 -12.979 5.140 1.00 85.00 89 ASN A O 1
ATOM 690 N N . ALA A 1 90 ? -6.176 -12.106 3.322 1.00 82.12 90 ALA A N 1
ATOM 691 C CA . ALA A 1 90 ? -5.221 -11.284 4.056 1.00 82.12 90 ALA A CA 1
ATOM 692 C C . ALA A 1 90 ? -5.810 -9.926 4.476 1.00 82.12 90 ALA A C 1
ATOM 694 O O . ALA A 1 90 ? -5.206 -9.212 5.277 1.00 82.12 90 ALA A O 1
ATOM 695 N N . ARG A 1 91 ? -6.975 -9.542 3.934 1.00 90.00 91 ARG A N 1
ATOM 696 C CA . ARG A 1 91 ? -7.564 -8.218 4.154 1.00 90.00 91 ARG A CA 1
ATOM 697 C C . ARG A 1 91 ? -8.236 -8.140 5.526 1.00 90.00 91 ARG A C 1
ATOM 699 O O . ARG A 1 91 ? -9.037 -9.013 5.864 1.00 90.00 91 ARG A O 1
ATOM 706 N N . PRO A 1 92 ? -8.001 -7.057 6.284 1.00 93.38 92 PRO A N 1
ATOM 707 C CA . PRO A 1 92 ? -8.832 -6.717 7.426 1.00 93.38 92 PRO A CA 1
ATOM 708 C C . PRO A 1 92 ? -10.315 -6.641 7.042 1.00 93.38 92 PRO A C 1
ATOM 710 O O . PRO A 1 92 ? -10.674 -6.123 5.984 1.00 93.38 92 PRO A O 1
ATOM 713 N N . THR A 1 93 ? -11.175 -7.128 7.929 1.00 93.94 93 THR A N 1
ATOM 714 C CA . THR A 1 93 ? -12.635 -7.009 7.832 1.00 93.94 93 THR A CA 1
ATOM 715 C C . THR A 1 93 ? -13.147 -5.966 8.831 1.00 93.94 93 THR A C 1
ATOM 717 O O . THR A 1 93 ? -12.360 -5.367 9.572 1.00 93.94 93 THR A O 1
ATOM 720 N N . ALA A 1 94 ? -14.465 -5.750 8.873 1.00 91.62 94 ALA A N 1
ATOM 721 C CA . ALA A 1 94 ? -15.094 -4.878 9.867 1.00 91.62 94 ALA A CA 1
ATOM 722 C C . ALA A 1 94 ? -14.843 -5.351 11.314 1.00 91.62 94 ALA A C 1
ATOM 724 O O . ALA A 1 94 ? -14.723 -4.528 12.214 1.00 91.62 94 ALA A O 1
ATOM 725 N N . GLU A 1 95 ? -14.683 -6.662 11.513 1.00 94.00 95 GLU A N 1
ATOM 726 C CA . GLU A 1 95 ? -14.414 -7.278 12.820 1.00 94.00 95 GLU A CA 1
ATOM 727 C C . GLU A 1 95 ? -12.923 -7.252 13.198 1.00 94.00 95 GLU A C 1
ATOM 729 O O . GLU A 1 95 ? -12.546 -7.582 14.323 1.00 94.00 95 GLU A O 1
ATOM 734 N N . THR A 1 96 ? -12.035 -6.890 12.265 1.00 96.38 96 THR A N 1
ATOM 735 C CA . THR A 1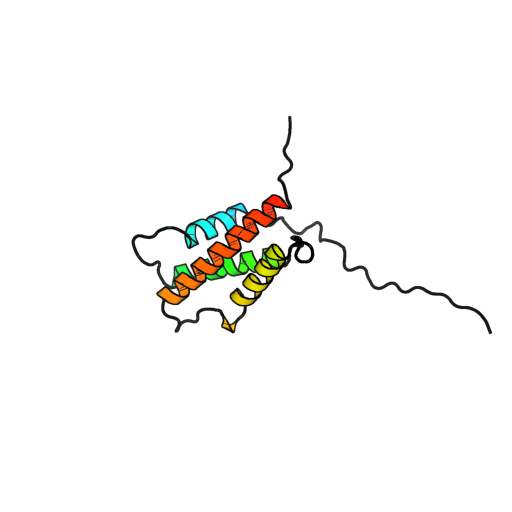 96 ? -10.598 -6.845 12.540 1.00 96.38 96 THR A CA 1
ATOM 736 C C . THR A 1 96 ? -10.279 -5.680 13.482 1.00 96.38 96 THR A C 1
ATOM 738 O O . THR A 1 96 ? -10.631 -4.538 13.169 1.00 96.38 96 THR A O 1
ATOM 741 N N . PRO A 1 97 ? -9.556 -5.918 14.598 1.00 96.94 97 PRO A N 1
ATOM 742 C CA . PRO A 1 97 ? -9.170 -4.851 15.512 1.00 96.94 97 PRO A CA 1
ATOM 743 C C . PRO A 1 97 ? -8.436 -3.715 14.794 1.00 96.94 97 PRO A C 1
ATOM 745 O O . PRO A 1 97 ? -7.563 -3.955 13.958 1.00 96.94 97 PRO A O 1
ATOM 748 N N . GLN A 1 98 ? -8.747 -2.472 15.163 1.00 96.69 98 GLN A N 1
ATOM 749 C CA . GLN A 1 98 ? -8.230 -1.269 14.500 1.00 96.69 98 GLN A CA 1
ATOM 750 C C . GLN A 1 98 ? -6.698 -1.239 14.417 1.00 96.69 98 GLN A C 1
ATOM 752 O O . GLN A 1 98 ? -6.152 -0.940 13.359 1.00 96.69 98 GLN A O 1
ATOM 757 N N . PHE A 1 99 ? -6.005 -1.632 15.491 1.00 95.81 99 PHE A N 1
ATOM 758 C CA . PHE A 1 99 ? -4.543 -1.745 15.500 1.00 95.81 99 PHE A CA 1
ATOM 759 C C . PHE A 1 99 ? -4.017 -2.748 14.462 1.00 95.81 99 PHE A C 1
ATOM 761 O O . PHE A 1 99 ? -3.047 -2.463 13.767 1.00 95.81 99 PHE A O 1
ATOM 768 N N . VAL A 1 100 ? -4.670 -3.904 14.314 1.00 97.12 100 VAL A N 1
ATOM 769 C CA . VAL A 1 100 ? -4.258 -4.936 13.348 1.00 97.12 100 VAL A CA 1
ATOM 770 C C . VAL A 1 100 ? -4.426 -4.423 11.920 1.00 97.12 100 VAL A C 1
ATOM 772 O O . VAL A 1 100 ? -3.542 -4.597 11.084 1.00 97.12 100 VAL A O 1
ATOM 775 N N . ALA A 1 101 ? -5.530 -3.731 11.641 1.00 97.56 101 ALA A N 1
ATOM 776 C CA . ALA A 1 101 ? -5.741 -3.125 10.335 1.00 97.56 101 ALA A CA 1
ATOM 777 C C . ALA A 1 101 ? -4.776 -1.963 10.049 1.00 97.56 101 ALA A C 1
ATOM 779 O O . ALA A 1 101 ? -4.348 -1.774 8.907 1.00 97.56 101 ALA A O 1
ATOM 780 N N . PHE A 1 102 ? -4.398 -1.205 11.081 1.00 97.12 102 PHE A N 1
ATOM 781 C CA . PHE A 1 102 ? -3.375 -0.171 10.971 1.00 97.12 102 PHE A CA 1
ATOM 782 C C . PHE A 1 102 ? -2.011 -0.773 10.617 1.00 97.12 102 PHE A C 1
ATOM 784 O O . PHE A 1 102 ? -1.387 -0.324 9.659 1.00 97.12 102 PHE A O 1
ATOM 791 N N . GLU A 1 103 ? -1.575 -1.833 11.302 1.00 96.81 103 GLU A N 1
ATOM 792 C CA . GLU A 1 103 ? -0.311 -2.511 10.981 1.00 96.81 103 GLU A CA 1
ATOM 793 C C . GLU A 1 103 ? -0.311 -3.123 9.577 1.00 96.81 103 GLU A C 1
ATOM 795 O O . GLU A 1 103 ? 0.662 -2.949 8.841 1.00 96.81 103 GLU A O 1
ATOM 800 N N . TYR A 1 104 ? -1.419 -3.739 9.153 1.00 97.38 104 TYR A N 1
ATOM 801 C CA . TYR A 1 104 ? -1.591 -4.193 7.768 1.00 97.38 104 TYR A CA 1
ATOM 802 C C . TYR A 1 104 ? -1.408 -3.041 6.763 1.00 97.38 104 TYR A C 1
ATOM 804 O O . TYR A 1 104 ? -0.690 -3.170 5.772 1.00 97.38 104 TYR A O 1
ATOM 812 N N . THR A 1 105 ? -1.992 -1.873 7.048 1.00 98.06 105 THR A N 1
ATOM 813 C CA . THR A 1 105 ? -1.847 -0.670 6.209 1.00 98.06 105 THR A CA 1
ATOM 814 C C . THR A 1 105 ? -0.396 -0.187 6.158 1.00 98.06 105 THR A C 1
ATOM 816 O O . THR A 1 105 ? 0.093 0.210 5.100 1.00 98.06 105 THR A O 1
ATOM 819 N N . ARG A 1 106 ? 0.339 -0.266 7.273 1.00 98.00 106 ARG A N 1
ATOM 820 C CA . ARG A 1 106 ? 1.772 0.066 7.310 1.00 98.00 106 ARG A CA 1
ATOM 821 C C . ARG A 1 106 ? 2.611 -0.942 6.529 1.00 98.00 106 ARG A C 1
ATOM 823 O O . ARG A 1 106 ? 3.567 -0.538 5.871 1.00 98.00 106 ARG A O 1
ATOM 830 N N . GLU A 1 107 ? 2.277 -2.230 6.574 1.00 98.06 107 GLU A N 1
ATOM 831 C CA . GLU A 1 107 ? 2.940 -3.265 5.771 1.00 98.06 107 GLU A CA 1
ATOM 832 C C . GLU A 1 107 ? 2.746 -3.010 4.270 1.00 98.06 107 GLU A C 1
ATOM 834 O O . GLU A 1 107 ? 3.736 -2.951 3.535 1.00 98.06 107 GLU A O 1
ATOM 839 N N . LEU A 1 108 ? 1.511 -2.717 3.843 1.00 98.25 108 LEU A N 1
ATOM 840 C CA . LEU A 1 108 ? 1.214 -2.258 2.482 1.00 98.25 108 LEU A CA 1
ATOM 841 C C . LEU A 1 108 ? 2.044 -1.021 2.112 1.00 98.25 108 LEU A C 1
ATOM 843 O O . LEU A 1 108 ? 2.653 -0.987 1.045 1.00 98.25 108 LEU A O 1
ATOM 847 N N . GLY A 1 109 ? 2.115 -0.022 2.996 1.00 98.50 109 GLY A N 1
ATOM 848 C CA . GLY A 1 109 ? 2.865 1.214 2.757 1.00 98.50 109 GLY A CA 1
ATOM 849 C C . GLY A 1 109 ? 4.364 0.970 2.569 1.00 98.50 109 GLY A C 1
ATOM 850 O O . GLY A 1 109 ? 4.976 1.527 1.658 1.00 98.50 109 GLY A O 1
ATOM 851 N N . ARG A 1 110 ? 4.963 0.089 3.381 1.00 98.69 110 ARG A N 1
ATOM 852 C CA . ARG A 1 110 ? 6.382 -0.293 3.257 1.00 98.69 110 ARG A CA 1
ATOM 853 C C . ARG A 1 110 ? 6.660 -0.991 1.930 1.00 98.69 110 ARG A C 1
ATOM 855 O O . ARG A 1 110 ? 7.668 -0.678 1.302 1.00 98.69 110 ARG A O 1
ATOM 862 N N . LEU A 1 111 ? 5.800 -1.923 1.518 1.00 98.38 111 LEU A N 1
ATOM 863 C CA . LEU A 1 111 ? 5.976 -2.637 0.255 1.00 98.38 111 LEU A CA 1
ATOM 864 C C . LEU A 1 111 ? 5.768 -1.706 -0.945 1.00 98.38 111 LEU A C 1
ATOM 866 O O . LEU A 1 111 ? 6.609 -1.671 -1.839 1.00 98.38 111 LEU A O 1
ATOM 870 N N . THR A 1 112 ? 4.719 -0.882 -0.916 1.00 98.38 112 THR A N 1
ATOM 871 C CA . THR A 1 112 ? 4.425 0.107 -1.967 1.00 98.38 112 THR A CA 1
ATOM 872 C C . THR A 1 112 ? 5.589 1.081 -2.144 1.00 98.38 112 THR A C 1
ATOM 874 O O . THR A 1 112 ? 5.988 1.354 -3.269 1.00 98.38 112 THR A O 1
ATOM 877 N N . ARG A 1 113 ? 6.222 1.535 -1.050 1.00 98.44 113 ARG A N 1
ATOM 878 C CA . ARG A 1 113 ? 7.426 2.379 -1.118 1.00 98.44 113 ARG A CA 1
ATOM 879 C C . ARG A 1 113 ? 8.571 1.725 -1.895 1.00 98.44 113 ARG A C 1
ATOM 881 O O . ARG A 1 113 ? 9.274 2.415 -2.622 1.00 98.44 113 ARG A O 1
ATOM 888 N N . ARG A 1 114 ? 8.771 0.412 -1.735 1.00 97.69 114 ARG A N 1
ATOM 889 C CA . ARG A 1 114 ? 9.807 -0.324 -2.479 1.00 97.69 114 ARG A CA 1
ATOM 890 C C . ARG A 1 114 ? 9.466 -0.407 -3.962 1.00 97.69 114 ARG A C 1
ATOM 892 O O . ARG A 1 114 ? 10.355 -0.221 -4.781 1.00 97.69 114 ARG A O 1
ATOM 899 N N . PHE A 1 115 ? 8.198 -0.634 -4.300 1.00 96.75 115 PHE A N 1
ATOM 900 C CA . PHE A 1 115 ? 7.745 -0.607 -5.692 1.00 96.75 115 PHE A CA 1
ATOM 901 C C . PHE A 1 115 ? 7.875 0.779 -6.327 1.00 96.75 115 PHE A C 1
ATOM 903 O O . PHE A 1 115 ? 8.319 0.863 -7.460 1.00 96.75 115 PHE A O 1
ATOM 910 N N . VAL A 1 116 ? 7.594 1.859 -5.590 1.00 96.62 116 VAL A N 1
ATOM 911 C CA . VAL A 1 116 ? 7.850 3.236 -6.048 1.00 96.62 116 VAL A CA 1
ATOM 912 C C . VAL A 1 116 ? 9.327 3.439 -6.398 1.00 96.62 116 VAL A C 1
ATOM 914 O O . VAL A 1 116 ? 9.635 3.972 -7.461 1.00 96.62 116 VAL A O 1
ATOM 917 N N . SER A 1 117 ? 10.247 3.008 -5.526 1.00 95.25 117 SER A N 1
ATOM 918 C CA . SER A 1 117 ? 11.689 3.081 -5.805 1.00 95.25 117 SER A CA 1
ATOM 919 C C . SER A 1 117 ? 12.064 2.279 -7.051 1.00 95.25 117 SER A C 1
ATOM 921 O O . SER A 1 117 ? 12.687 2.829 -7.952 1.00 95.25 117 SER A O 1
ATOM 923 N N . LEU A 1 118 ? 11.611 1.026 -7.139 1.00 94.06 118 LEU A N 1
ATOM 924 C CA . LEU A 1 118 ? 11.872 0.155 -8.284 1.00 94.06 118 LEU A CA 1
ATOM 925 C C . LEU A 1 118 ? 11.315 0.738 -9.592 1.00 94.06 118 LEU A C 1
ATOM 927 O O . LEU A 1 118 ? 11.995 0.735 -10.611 1.00 94.06 118 LEU A O 1
ATOM 931 N N . TYR A 1 119 ? 10.094 1.272 -9.567 1.00 93.06 119 TYR A N 1
ATOM 932 C CA . TYR A 1 119 ? 9.465 1.873 -10.737 1.00 93.06 119 TYR A CA 1
ATOM 933 C C . TYR A 1 119 ? 10.268 3.073 -11.249 1.00 93.06 119 TYR A C 1
ATOM 935 O O . TYR A 1 119 ? 10.523 3.152 -12.447 1.00 93.06 119 TYR A O 1
ATOM 943 N N . ARG A 1 120 ? 10.729 3.962 -10.355 1.00 92.06 120 ARG A N 1
ATOM 944 C CA . ARG A 1 120 ? 11.589 5.105 -10.715 1.00 92.06 120 ARG A CA 1
ATOM 945 C C . ARG A 1 120 ? 12.957 4.674 -11.250 1.00 92.06 120 ARG A C 1
ATOM 947 O O . ARG A 1 120 ? 13.477 5.306 -12.158 1.00 92.06 120 ARG A O 1
ATOM 954 N N . GLU A 1 121 ? 13.540 3.606 -10.708 1.00 90.81 121 GLU A N 1
ATOM 955 C CA . GLU A 1 121 ? 14.806 3.052 -11.210 1.00 90.81 121 GLU A CA 1
ATOM 956 C C . GLU A 1 121 ? 14.671 2.502 -12.637 1.00 90.81 121 GLU A C 1
ATOM 958 O O . GLU A 1 121 ? 15.601 2.617 -13.434 1.00 90.81 121 GLU A O 1
ATOM 963 N N . ARG A 1 122 ? 13.513 1.915 -12.969 1.00 87.56 122 ARG A N 1
ATOM 964 C CA . ARG A 1 122 ? 13.224 1.351 -14.299 1.00 87.56 122 ARG A CA 1
ATOM 965 C C . ARG A 1 122 ? 12.688 2.385 -15.294 1.00 87.56 122 ARG A C 1
ATOM 967 O O . ARG A 1 122 ? 12.850 2.197 -16.495 1.00 87.56 122 ARG A O 1
ATOM 974 N N . HIS A 1 123 ? 12.132 3.485 -14.796 1.00 86.25 123 HIS A N 1
ATOM 975 C CA . HIS A 1 123 ? 11.661 4.627 -15.576 1.00 86.25 123 HIS A CA 1
ATOM 976 C C . HIS A 1 123 ? 12.387 5.895 -15.120 1.00 86.25 123 HIS A C 1
ATOM 978 O O . HIS A 1 123 ? 11.769 6.752 -14.481 1.00 86.25 123 HIS A O 1
ATOM 984 N N . PRO A 1 124 ? 13.698 6.027 -15.404 1.00 72.31 124 PRO A N 1
ATOM 985 C CA . PRO A 1 124 ? 14.383 7.278 -15.147 1.00 72.31 124 PRO A CA 1
ATOM 986 C C . PRO A 1 124 ? 13.656 8.357 -15.947 1.00 72.31 124 PRO A C 1
ATOM 988 O O . PRO A 1 124 ? 13.578 8.276 -17.175 1.00 72.31 124 PRO A O 1
ATOM 991 N N . GLU A 1 125 ? 13.076 9.336 -15.248 1.00 62.50 125 GLU A N 1
ATOM 992 C CA . GLU A 1 125 ? 12.587 10.551 -15.892 1.00 62.50 125 GLU A CA 1
ATOM 993 C C . GLU A 1 125 ? 13.703 11.030 -16.811 1.00 62.50 125 GLU A C 1
ATOM 995 O O . GLU A 1 125 ? 14.856 11.104 -16.381 1.00 62.50 125 GLU A O 1
ATOM 1000 N N . GLY A 1 126 ? 13.388 11.247 -18.089 1.00 49.53 126 GLY A N 1
ATOM 1001 C CA . GLY A 1 126 ? 14.378 11.686 -19.057 1.00 49.53 126 GLY A CA 1
ATOM 1002 C C . GLY A 1 126 ? 15.065 12.930 -18.515 1.00 49.53 126 GLY A C 1
ATOM 1003 O O . GLY A 1 126 ? 14.474 14.009 -18.524 1.00 49.53 126 GLY A O 1
ATOM 1004 N N . THR A 1 127 ? 16.287 12.762 -18.008 1.00 42.78 127 THR A N 1
ATOM 1005 C CA . THR A 1 127 ? 17.177 13.851 -17.640 1.00 42.78 127 THR A CA 1
ATOM 1006 C C . THR A 1 127 ? 17.314 14.709 -18.887 1.00 42.78 127 THR A C 1
ATOM 1008 O O . THR A 1 127 ? 18.006 14.346 -19.837 1.00 42.78 127 THR A O 1
ATOM 1011 N N . ASN A 1 128 ? 16.588 15.823 -18.913 1.00 45.16 128 ASN A N 1
ATOM 1012 C CA . ASN A 1 128 ? 16.842 16.914 -19.835 1.00 45.16 128 ASN A CA 1
ATOM 1013 C C . ASN A 1 128 ? 18.174 17.530 -19.391 1.00 45.16 128 ASN A C 1
ATOM 1015 O O . ASN A 1 128 ? 18.200 18.477 -18.608 1.00 45.16 128 ASN A O 1
ATOM 1019 N N . ASP A 1 129 ? 19.275 16.942 -19.854 1.00 39.69 129 ASP A N 1
ATOM 1020 C CA . ASP A 1 129 ? 20.566 17.614 -19.893 1.00 39.69 129 ASP A CA 1
ATOM 1021 C C . ASP A 1 129 ? 20.481 18.678 -20.994 1.00 39.69 129 ASP A C 1
ATOM 1023 O O . ASP A 1 129 ? 20.532 18.378 -22.191 1.00 39.69 129 ASP A O 1
ATOM 1027 N N . GLY A 1 130 ? 20.275 19.922 -20.563 1.00 38.00 130 GLY A N 1
ATOM 1028 C CA . GLY A 1 130 ? 20.474 21.139 -21.349 1.00 38.00 130 GLY A CA 1
ATOM 1029 C C . GLY A 1 130 ? 21.689 21.902 -20.849 1.00 38.00 130 GLY A C 1
ATOM 1030 O O . GLY A 1 130 ? 21.902 21.915 -19.616 1.00 38.00 130 GLY A O 1
#